Protein AF-A0A7R9DLR2-F1 (afdb_monomer_lite)

Radius of gyration: 14.5 Å; chains: 1; bounding box: 35×26×35 Å

Sequence (72 aa):
MEEEVLRIARKRGFAGVFTTNTSPLTQQLSTDIYDYQTLLDYQVNNYIAPDGTKPFSEASNWQRAICSWWLV

Organism: Timema cristinae (NCBI:txid61476)

pLDDT: mean 97.05, std 2.43, range [83.62, 98.5]

Secondary structure (DSSP, 8-state):
-HHHHHHHHHHTT-SEEEEEE-SHHHHHIIIIIS-PEEEEEEEGGG---TTS--TTTTS-TT-EEEEEEEE-

Foldseek 3Di:
DVVVVVVVCVVVVHQWDKDKDFDPVVVCCQVPPVPWDWPDWDQQQPDADPVRDRPCVVPDSPGTTTITIDGD

Structure (mmCIF, N/CA/C/O backbone):
data_AF-A0A7R9DLR2-F1
#
_entry.id   AF-A0A7R9DLR2-F1
#
loop_
_atom_site.group_PDB
_atom_site.id
_atom_site.type_symbol
_atom_site.label_atom_id
_atom_site.label_alt_id
_atom_site.label_comp_id
_atom_site.label_asym_id
_atom_site.label_entity_id
_atom_site.label_seq_id
_atom_site.pdbx_PDB_ins_code
_atom_site.Cartn_x
_atom_site.Cartn_y
_atom_site.Cartn_z
_atom_site.occupancy
_atom_site.B_iso_or_equiv
_atom_site.auth_seq_id
_atom_site.auth_comp_id
_atom_site.auth_asym_id
_atom_site.auth_atom_id
_atom_site.pdbx_PDB_model_num
ATOM 1 N N . MET A 1 1 ? -1.885 16.295 7.499 1.00 83.62 1 MET A N 1
ATOM 2 C CA . MET A 1 1 ? -2.626 15.696 6.366 1.00 83.62 1 MET A CA 1
ATOM 3 C C . MET A 1 1 ? -3.246 14.376 6.794 1.00 83.62 1 MET A C 1
ATOM 5 O O . MET A 1 1 ? -4.462 14.304 6.800 1.00 83.62 1 MET A O 1
ATOM 9 N N . GLU A 1 2 ? -2.452 13.392 7.224 1.00 93.88 2 GLU A N 1
ATOM 10 C CA . GLU A 1 2 ? -2.956 12.072 7.646 1.00 93.88 2 GLU A CA 1
ATOM 11 C C . GLU A 1 2 ? -3.957 12.142 8.814 1.00 93.88 2 GLU A C 1
ATOM 13 O O . GLU A 1 2 ? -5.055 11.610 8.727 1.00 93.88 2 GLU A O 1
ATOM 18 N N . GLU A 1 3 ? -3.658 12.921 9.855 1.00 94.69 3 GLU A N 1
ATOM 19 C CA . GLU A 1 3 ? -4.572 13.128 10.992 1.00 94.69 3 GLU A CA 1
ATOM 20 C C . GLU A 1 3 ? -5.972 13.628 10.580 1.00 94.69 3 GLU A C 1
ATOM 22 O O . GLU A 1 3 ? -6.987 13.217 11.144 1.00 94.69 3 GLU A O 1
ATOM 27 N N . GLU A 1 4 ? -6.047 14.466 9.542 1.00 97.50 4 GLU A N 1
ATOM 28 C CA . GLU A 1 4 ? -7.319 14.961 9.010 1.00 97.50 4 GLU A CA 1
ATOM 29 C C . GLU A 1 4 ? -8.099 13.854 8.284 1.00 97.50 4 GLU A C 1
ATOM 31 O O . GLU A 1 4 ? -9.326 13.794 8.386 1.00 97.50 4 GLU A O 1
ATOM 36 N N . VAL A 1 5 ? -7.401 12.931 7.615 1.00 97.31 5 VAL A N 1
ATOM 37 C CA . VAL A 1 5 ? -8.009 11.738 7.007 1.00 97.31 5 VAL A CA 1
ATOM 38 C C . VAL A 1 5 ? -8.610 10.846 8.093 1.00 97.31 5 VAL A C 1
ATOM 40 O O . VAL A 1 5 ? -9.788 10.494 7.998 1.00 97.31 5 VAL A O 1
ATOM 43 N N . LEU A 1 6 ? -7.862 10.565 9.167 1.00 97.12 6 LEU A N 1
ATOM 44 C CA . LEU A 1 6 ? -8.345 9.761 10.298 1.00 97.12 6 LEU A CA 1
ATOM 45 C C . LEU A 1 6 ? -9.564 10.408 10.976 1.00 97.12 6 LEU A C 1
ATOM 47 O O . LEU A 1 6 ? -10.553 9.740 11.297 1.00 97.12 6 LEU A O 1
ATOM 51 N N . ARG A 1 7 ? -9.538 11.736 11.143 1.00 97.94 7 ARG A N 1
ATOM 52 C CA . ARG A 1 7 ? -10.664 12.507 11.685 1.00 97.94 7 ARG A CA 1
ATOM 53 C C . ARG A 1 7 ? -11.907 12.396 10.799 1.00 97.94 7 ARG A C 1
ATOM 55 O O . ARG A 1 7 ? -13.013 12.224 11.315 1.00 97.94 7 ARG A O 1
ATOM 62 N N . ILE A 1 8 ? -11.752 12.491 9.477 1.00 98.06 8 ILE A N 1
ATOM 63 C CA . ILE A 1 8 ? -12.857 12.345 8.519 1.00 98.06 8 ILE A CA 1
ATOM 64 C C . ILE A 1 8 ? -13.399 10.912 8.518 1.00 98.06 8 ILE A C 1
ATOM 66 O O . ILE A 1 8 ? -14.621 10.748 8.507 1.00 98.06 8 ILE A O 1
ATOM 70 N N . ALA A 1 9 ? -12.529 9.899 8.565 1.00 97.94 9 ALA A N 1
ATOM 71 C CA . ALA A 1 9 ? -12.917 8.489 8.597 1.00 97.94 9 ALA A CA 1
ATOM 72 C C . ALA A 1 9 ? -13.829 8.194 9.798 1.00 97.94 9 ALA A C 1
ATOM 74 O O . ALA A 1 9 ? -14.949 7.710 9.621 1.00 97.94 9 ALA A O 1
ATOM 75 N N . ARG A 1 10 ? -13.411 8.630 10.995 1.00 97.75 10 ARG A N 1
ATOM 76 C CA . ARG A 1 10 ? -14.219 8.584 12.226 1.00 97.75 10 ARG A CA 1
ATOM 77 C C . ARG A 1 10 ? -15.532 9.347 12.088 1.00 97.75 10 ARG A C 1
ATOM 79 O O . ARG A 1 10 ? -16.599 8.793 12.330 1.00 97.75 10 ARG A O 1
ATOM 86 N N . LYS A 1 11 ? -15.476 10.614 11.651 1.00 98.44 11 LYS A N 1
ATOM 87 C CA . LYS A 1 11 ? -16.664 11.479 11.517 1.00 98.44 11 LYS A CA 1
ATOM 88 C C . LYS A 1 11 ? -17.720 10.891 10.575 1.00 98.44 11 LYS A C 1
ATOM 90 O O . LYS A 1 11 ? -18.905 11.157 10.752 1.00 98.44 11 LYS A O 1
ATOM 95 N N . ARG A 1 12 ? -17.297 10.150 9.551 1.00 98.19 12 ARG A N 1
ATOM 96 C CA . ARG A 1 12 ? -18.182 9.563 8.538 1.00 98.19 12 ARG A CA 1
ATOM 97 C C . ARG A 1 12 ? -18.557 8.103 8.816 1.00 98.19 12 ARG A C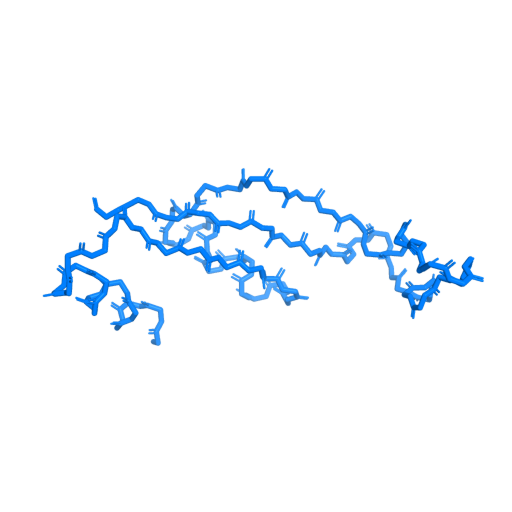 1
ATOM 99 O O . ARG A 1 12 ? -19.288 7.534 8.015 1.00 98.19 12 ARG A O 1
ATOM 106 N N . GLY A 1 13 ? -18.098 7.515 9.923 1.00 98.00 13 GLY A N 1
ATOM 107 C CA . GLY A 1 13 ? -18.439 6.141 10.302 1.00 98.00 13 GLY A CA 1
ATOM 108 C C . GLY A 1 13 ? -17.828 5.072 9.392 1.00 98.00 13 GLY A C 1
ATOM 109 O O . GLY A 1 13 ? -18.437 4.024 9.194 1.00 98.00 13 GLY A O 1
ATOM 110 N N . PHE A 1 14 ? -16.653 5.332 8.809 1.00 98.50 14 PHE A N 1
ATOM 111 C CA . PHE A 1 14 ? -15.902 4.286 8.111 1.00 98.50 14 PHE A CA 1
ATOM 112 C C . PHE A 1 14 ? -15.340 3.269 9.112 1.00 98.50 14 PHE A C 1
ATOM 114 O O . PHE A 1 14 ? -15.101 3.602 10.268 1.00 98.50 14 PHE A O 1
ATOM 121 N N . ALA A 1 15 ? -15.091 2.040 8.657 1.00 98.06 15 ALA A N 1
ATOM 122 C CA . ALA A 1 15 ? -14.439 1.014 9.476 1.00 98.06 15 ALA A CA 1
ATOM 123 C C . ALA A 1 15 ? -12.923 1.243 9.626 1.00 98.06 15 ALA A C 1
ATOM 125 O O . ALA A 1 15 ? -12.309 0.751 10.567 1.00 98.06 15 ALA A O 1
ATOM 126 N N . GLY A 1 16 ? -12.317 1.970 8.690 1.00 97.44 16 GLY A N 1
ATOM 127 C CA . GLY A 1 16 ? -10.877 2.161 8.639 1.00 97.44 16 GLY A CA 1
ATOM 128 C C . GLY A 1 16 ? -10.425 2.904 7.393 1.00 97.44 16 GLY A C 1
ATOM 129 O O . GLY A 1 16 ? -11.244 3.306 6.558 1.00 97.44 16 GLY A O 1
ATOM 130 N N . VAL A 1 17 ? -9.113 3.082 7.280 1.00 98.06 17 VAL A N 1
ATOM 131 C CA . VAL A 1 17 ? -8.448 3.709 6.137 1.00 98.06 17 VAL A CA 1
ATOM 132 C C . VAL A 1 17 ? -7.528 2.688 5.484 1.00 98.06 17 VAL A C 1
ATOM 134 O O . VAL A 1 17 ? -6.715 2.047 6.145 1.00 98.06 17 VAL A O 1
ATOM 137 N N . PHE A 1 18 ? -7.665 2.543 4.170 1.00 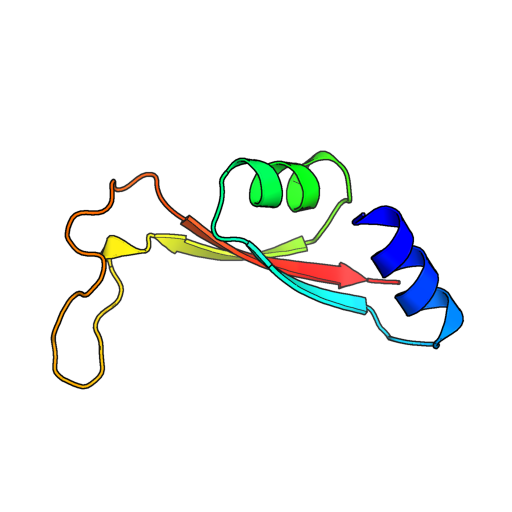98.12 18 PHE A N 1
ATOM 138 C CA . PHE A 1 18 ? -6.881 1.623 3.355 1.00 98.12 18 PHE A CA 1
ATOM 139 C C . PHE A 1 18 ? -6.046 2.408 2.349 1.00 98.12 18 PHE A C 1
ATOM 141 O O . PHE A 1 18 ? -6.580 3.265 1.643 1.00 98.12 18 PHE A O 1
ATOM 148 N N . THR A 1 19 ? -4.749 2.117 2.267 1.00 98.00 19 THR A N 1
ATOM 149 C CA . THR A 1 19 ? -3.827 2.842 1.384 1.00 98.00 19 THR A CA 1
ATOM 150 C C . THR A 1 19 ? -2.707 1.945 0.857 1.00 98.00 19 THR A C 1
ATOM 152 O O . THR A 1 19 ? -2.408 0.895 1.423 1.00 98.00 19 THR A O 1
ATOM 155 N N . THR A 1 20 ? -2.082 2.361 -0.247 1.00 98.38 20 THR A N 1
ATOM 156 C CA . THR A 1 20 ? -0.802 1.816 -0.714 1.00 98.38 20 THR A CA 1
ATOM 157 C C . THR A 1 20 ? 0.225 2.939 -0.769 1.00 98.38 20 THR A C 1
ATOM 159 O O . THR A 1 20 ? 0.123 3.847 -1.591 1.00 98.38 20 THR A O 1
ATOM 162 N N . ASN A 1 21 ? 1.232 2.863 0.095 1.00 97.75 21 ASN A N 1
ATOM 163 C CA . ASN A 1 21 ? 2.294 3.850 0.214 1.00 97.75 21 ASN A CA 1
ATOM 164 C C . ASN A 1 21 ? 3.510 3.437 -0.624 1.00 97.75 21 ASN A C 1
ATOM 166 O O . ASN A 1 21 ? 4.102 2.376 -0.410 1.00 97.75 21 ASN A O 1
ATOM 170 N N . THR A 1 22 ? 3.912 4.290 -1.565 1.00 97.56 22 THR A N 1
ATOM 171 C CA . THR A 1 22 ? 4.996 4.018 -2.531 1.00 97.56 22 THR A CA 1
ATOM 172 C C . THR A 1 22 ? 6.232 4.899 -2.339 1.00 97.56 22 THR A C 1
ATOM 174 O O . THR A 1 22 ? 7.225 4.709 -3.039 1.00 97.56 22 THR A O 1
ATOM 177 N N . SER A 1 23 ? 6.201 5.841 -1.388 1.00 97.00 23 SER A N 1
ATOM 178 C CA . SER A 1 23 ? 7.372 6.631 -0.992 1.00 97.00 23 SER A CA 1
ATOM 179 C C . SER A 1 23 ? 7.847 6.254 0.418 1.00 97.00 23 SER A C 1
ATOM 181 O O . SER A 1 23 ? 6.997 5.986 1.276 1.00 97.00 23 SER A O 1
ATOM 183 N N . PRO A 1 24 ? 9.165 6.296 0.701 1.00 96.50 24 PRO A N 1
ATOM 184 C CA . PRO A 1 24 ? 9.690 5.995 2.035 1.00 96.50 24 PRO A CA 1
ATOM 185 C C . PRO A 1 24 ? 9.060 6.853 3.138 1.00 96.50 24 PRO A C 1
ATOM 187 O O . PRO A 1 24 ? 8.699 6.340 4.191 1.00 96.50 24 PRO A O 1
ATOM 190 N N . LEU A 1 25 ? 8.844 8.147 2.869 1.00 96.75 25 LEU A N 1
ATOM 191 C CA . LEU A 1 25 ? 8.238 9.066 3.834 1.00 96.75 25 LEU A CA 1
ATOM 192 C C . LEU A 1 25 ? 6.804 8.655 4.193 1.00 96.75 25 LEU A C 1
ATOM 194 O O . LEU A 1 25 ? 6.450 8.599 5.366 1.00 96.75 25 LEU A O 1
ATOM 198 N N . THR A 1 26 ? 5.974 8.342 3.195 1.00 96.62 26 THR A N 1
ATOM 199 C CA . THR A 1 26 ? 4.587 7.910 3.441 1.00 96.62 26 THR A CA 1
ATOM 200 C C . THR A 1 26 ? 4.515 6.551 4.133 1.00 96.62 26 THR A C 1
ATOM 202 O O . THR A 1 26 ? 3.617 6.329 4.935 1.00 96.62 26 THR A O 1
ATOM 205 N N . GLN A 1 27 ? 5.471 5.657 3.862 1.00 96.31 27 GLN A N 1
ATOM 206 C CA . GLN A 1 27 ? 5.562 4.355 4.528 1.00 96.31 27 GLN A CA 1
ATOM 207 C C . GLN A 1 27 ? 5.858 4.534 6.016 1.00 96.31 27 GLN A C 1
ATOM 209 O O . GLN A 1 27 ? 5.096 4.038 6.839 1.00 96.31 27 GLN A O 1
ATOM 214 N N . GLN A 1 2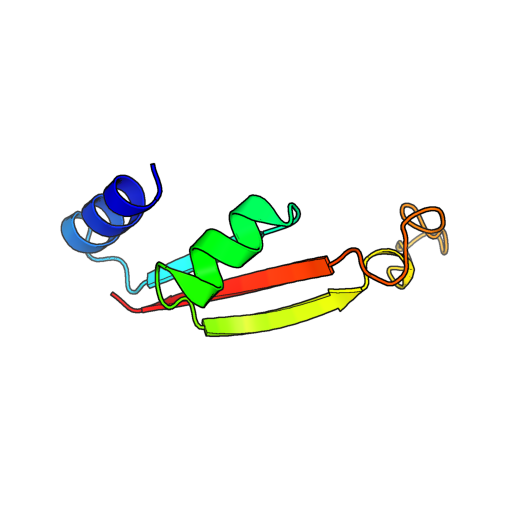8 ? 6.881 5.331 6.339 1.00 96.25 28 GLN A N 1
ATOM 215 C CA . GLN A 1 28 ? 7.272 5.630 7.714 1.00 96.25 28 GLN A CA 1
ATOM 216 C C . GLN A 1 28 ? 6.149 6.316 8.503 1.00 96.25 28 GLN A C 1
ATOM 218 O O . GLN A 1 28 ? 5.885 5.955 9.645 1.00 96.25 28 GLN A O 1
ATOM 223 N N . LEU A 1 29 ? 5.461 7.295 7.900 1.00 95.56 29 LEU A N 1
ATOM 224 C CA . LEU A 1 29 ? 4.324 7.946 8.555 1.00 95.56 29 LEU A CA 1
ATOM 225 C C . LEU A 1 29 ? 3.234 6.925 8.903 1.00 95.56 29 LEU A C 1
ATOM 227 O O . LEU A 1 29 ? 2.749 6.912 10.031 1.00 95.56 29 LEU A O 1
ATOM 231 N N . SER A 1 30 ? 2.862 6.053 7.964 1.00 92.31 30 SER A N 1
ATOM 232 C CA . SER A 1 30 ? 1.831 5.049 8.219 1.00 92.31 30 SER A CA 1
ATOM 233 C C . SER A 1 30 ? 2.244 4.027 9.282 1.00 92.31 30 SER A C 1
ATOM 235 O O . SER A 1 30 ? 1.440 3.765 10.171 1.00 92.31 30 SER A O 1
ATOM 237 N N . THR A 1 31 ? 3.455 3.461 9.220 1.00 90.50 31 THR A N 1
ATOM 238 C CA . THR A 1 31 ? 3.863 2.358 10.112 1.00 90.50 31 THR A CA 1
ATOM 239 C C . THR A 1 31 ? 4.329 2.821 11.485 1.00 90.50 31 THR A C 1
ATOM 241 O O . THR A 1 31 ? 3.980 2.190 12.475 1.00 90.50 31 THR A O 1
ATOM 244 N N . ASP A 1 32 ? 5.096 3.910 11.553 1.00 92.88 32 ASP A N 1
ATOM 245 C CA . ASP A 1 32 ? 5.836 4.268 12.770 1.00 92.88 32 ASP A CA 1
ATOM 246 C C . ASP A 1 32 ? 5.136 5.369 13.577 1.00 92.88 32 ASP A C 1
ATOM 248 O O . ASP A 1 32 ? 5.429 5.544 14.759 1.00 9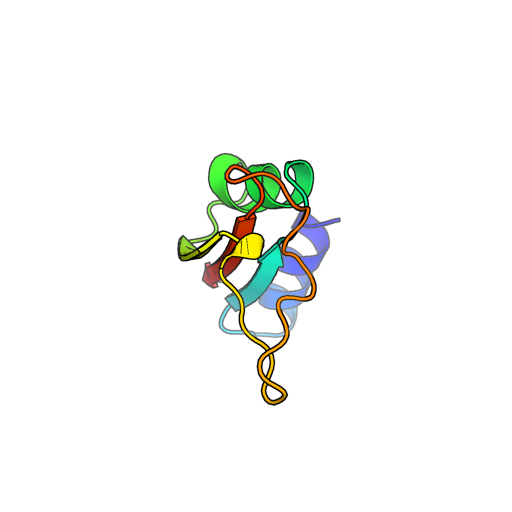2.88 32 ASP A O 1
ATOM 252 N N . ILE A 1 33 ? 4.255 6.150 12.935 1.00 95.00 33 ILE A N 1
ATOM 253 C CA . ILE A 1 33 ? 3.606 7.324 13.543 1.00 95.00 33 ILE A CA 1
ATOM 254 C C . ILE A 1 33 ? 2.100 7.122 13.734 1.00 95.00 33 ILE A C 1
ATOM 256 O O . ILE A 1 33 ? 1.557 7.556 14.747 1.00 95.00 33 ILE A O 1
ATOM 260 N N . TYR A 1 34 ? 1.417 6.507 12.763 1.00 94.88 34 TYR A N 1
ATOM 261 C CA . TYR A 1 34 ? -0.047 6.371 12.761 1.00 94.88 34 TYR A CA 1
ATOM 262 C C . TYR A 1 34 ? -0.551 4.934 12.965 1.00 94.88 34 TYR A C 1
ATOM 264 O O . TYR A 1 34 ? -1.751 4.696 12.827 1.00 94.88 34 TYR A O 1
ATOM 272 N N . ASP A 1 35 ? 0.339 3.994 13.291 1.00 94.25 35 ASP A N 1
ATOM 273 C CA . ASP A 1 35 ? 0.017 2.604 13.643 1.00 94.25 35 ASP A CA 1
ATOM 274 C C . ASP A 1 35 ? -0.862 1.874 12.610 1.00 94.25 35 ASP A C 1
ATOM 276 O O . ASP A 1 35 ? -1.726 1.058 12.946 1.00 94.25 35 ASP A O 1
ATOM 280 N N . TYR A 1 36 ? -0.662 2.155 11.320 1.00 98.06 36 TYR A N 1
ATOM 281 C CA . TYR A 1 36 ? -1.284 1.355 10.274 1.00 98.06 36 TYR A CA 1
ATOM 282 C C . TYR A 1 36 ? -0.701 -0.062 10.287 1.00 98.06 36 TYR A C 1
ATOM 284 O O . TYR A 1 36 ? 0.514 -0.263 10.255 1.00 98.06 36 TYR A O 1
ATOM 292 N N . GLN A 1 37 ? -1.573 -1.061 10.207 1.00 97.94 37 GLN A N 1
ATOM 293 C CA . GLN A 1 37 ? -1.185 -2.444 9.984 1.00 97.94 37 GLN A CA 1
ATOM 294 C C . GLN A 1 37 ? -0.696 -2.630 8.544 1.00 97.94 37 GLN A C 1
ATOM 296 O O . GLN A 1 37 ? -1.441 -2.399 7.589 1.00 97.94 37 GLN A O 1
ATOM 301 N N . THR A 1 38 ? 0.528 -3.126 8.371 1.00 98.00 38 THR A N 1
ATOM 302 C CA . THR A 1 38 ? 1.013 -3.584 7.062 1.00 98.00 38 THR A CA 1
ATOM 303 C C . THR A 1 38 ? 0.324 -4.888 6.670 1.00 98.00 38 THR A C 1
ATOM 305 O O . THR A 1 38 ? 0.444 -5.899 7.359 1.00 98.00 38 THR A O 1
ATOM 308 N N . LEU A 1 39 ? -0.382 -4.864 5.540 1.00 98.25 39 LEU A N 1
ATOM 309 C CA . LEU A 1 39 ? -1.043 -6.026 4.944 1.00 98.25 39 LEU A CA 1
ATOM 310 C C . LEU A 1 39 ? -0.213 -6.653 3.818 1.00 98.25 39 LEU A C 1
ATOM 312 O O . LEU A 1 39 ? -0.276 -7.861 3.609 1.00 98.25 39 LEU A O 1
ATOM 316 N N . LEU A 1 40 ? 0.569 -5.843 3.098 1.00 98.31 40 LEU A N 1
ATOM 317 C CA . LEU A 1 40 ? 1.495 -6.306 2.065 1.00 98.31 40 LEU A CA 1
ATOM 318 C C . LEU A 1 40 ? 2.740 -5.419 2.048 1.00 98.31 40 LEU A C 1
ATOM 320 O O . LEU A 1 40 ? 2.620 -4.201 1.973 1.00 98.31 40 LEU A O 1
ATOM 324 N N . ASP A 1 41 ? 3.915 -6.039 2.034 1.00 98.12 41 ASP A N 1
ATOM 325 C CA . ASP A 1 41 ? 5.185 -5.413 1.660 1.00 98.12 41 ASP A CA 1
ATOM 326 C C . ASP A 1 41 ? 5.633 -6.052 0.345 1.00 98.12 41 ASP A C 1
ATOM 328 O O . ASP A 1 41 ? 5.963 -7.241 0.303 1.00 98.12 41 ASP A O 1
ATOM 332 N N . TYR A 1 42 ? 5.586 -5.282 -0.743 1.00 98.31 42 TYR A N 1
ATOM 333 C CA . TYR A 1 42 ? 5.950 -5.780 -2.062 1.00 98.31 42 TYR A CA 1
ATOM 334 C C . TYR A 1 42 ? 7.149 -5.033 -2.639 1.00 98.31 42 TYR A C 1
ATOM 336 O O . TYR A 1 42 ? 7.136 -3.810 -2.786 1.00 98.31 42 TYR A O 1
ATOM 344 N N . GLN A 1 43 ? 8.177 -5.783 -3.032 1.00 98.44 43 GLN A N 1
ATOM 345 C CA . GLN A 1 43 ? 9.331 -5.256 -3.754 1.00 98.44 43 GLN A CA 1
ATOM 346 C C . GLN A 1 43 ? 8.943 -4.954 -5.208 1.00 98.44 43 G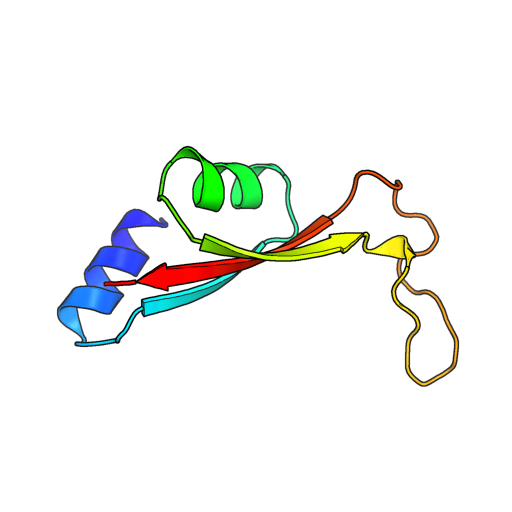LN A C 1
ATOM 348 O O . GLN A 1 43 ? 8.654 -5.864 -5.985 1.00 98.44 43 GLN A O 1
ATOM 353 N N . VAL A 1 44 ? 8.943 -3.674 -5.587 1.00 98.19 44 VAL A N 1
ATOM 354 C CA . VAL A 1 44 ? 8.274 -3.218 -6.821 1.00 98.19 44 VAL A CA 1
ATOM 355 C C . VAL A 1 44 ? 8.880 -3.796 -8.102 1.00 98.19 44 VAL A C 1
ATOM 357 O O . VAL A 1 44 ? 8.145 -4.091 -9.041 1.00 98.19 44 VAL A O 1
ATOM 360 N N . ASN A 1 45 ? 10.195 -4.033 -8.133 1.00 98.19 45 ASN A N 1
ATOM 361 C CA . ASN A 1 45 ? 10.891 -4.568 -9.310 1.00 98.19 45 ASN A 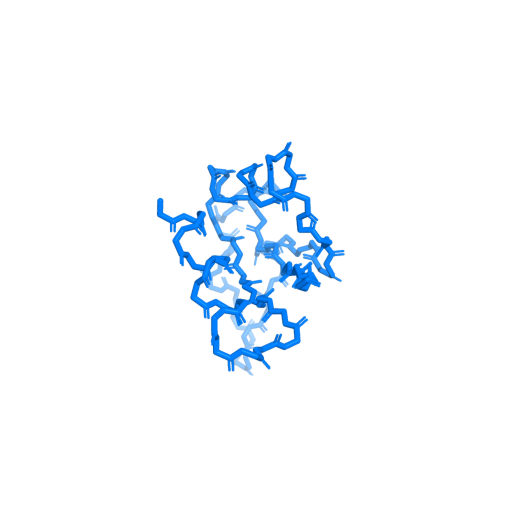CA 1
ATOM 362 C C . ASN A 1 45 ? 10.613 -6.064 -9.582 1.00 98.19 45 ASN A C 1
ATOM 364 O O . ASN A 1 45 ? 11.032 -6.602 -10.610 1.00 98.19 45 ASN A O 1
ATOM 368 N N . ASN A 1 46 ? 9.854 -6.727 -8.703 1.00 98.31 46 ASN A N 1
ATOM 369 C CA . ASN A 1 46 ? 9.355 -8.082 -8.927 1.00 98.31 46 ASN A CA 1
ATOM 370 C C . ASN A 1 46 ? 8.015 -8.117 -9.674 1.00 98.31 46 ASN A C 1
ATOM 372 O O . ASN A 1 46 ? 7.624 -9.192 -10.130 1.00 98.31 46 ASN A O 1
ATOM 376 N N . TYR A 1 47 ? 7.333 -6.977 -9.835 1.00 98.38 47 TYR A N 1
ATOM 377 C CA . TYR A 1 47 ? 6.050 -6.926 -10.533 1.00 98.38 47 TYR A CA 1
ATOM 378 C C . TYR A 1 47 ? 6.215 -7.244 -12.023 1.00 98.38 47 TYR A C 1
ATOM 380 O O . TYR A 1 47 ? 7.048 -6.645 -12.707 1.00 98.38 47 TYR A O 1
ATOM 388 N N . ILE A 1 48 ? 5.387 -8.166 -12.515 1.00 98.44 48 ILE A N 1
ATOM 389 C CA . ILE A 1 48 ? 5.279 -8.536 -13.928 1.00 98.44 48 ILE A CA 1
ATOM 390 C C . ILE A 1 48 ? 3.892 -8.102 -14.406 1.00 98.44 48 ILE A C 1
ATOM 392 O O . ILE A 1 48 ? 2.877 -8.527 -13.850 1.00 98.44 48 ILE A O 1
ATOM 396 N N . ALA A 1 49 ? 3.854 -7.236 -15.413 1.00 98.06 49 ALA A N 1
ATOM 397 C CA . ALA A 1 49 ? 2.626 -6.776 -16.040 1.00 98.06 49 ALA A CA 1
ATOM 398 C C . ALA A 1 49 ? 1.983 -7.894 -16.892 1.00 98.06 49 ALA A C 1
ATOM 400 O O . ALA A 1 49 ? 2.660 -8.858 -17.257 1.00 98.06 49 ALA A O 1
ATOM 401 N N . PRO A 1 50 ? 0.685 -7.794 -17.245 1.00 98.38 50 PRO A N 1
ATOM 402 C CA . PRO A 1 50 ? -0.002 -8.823 -18.036 1.00 98.38 50 PRO A CA 1
ATOM 403 C C . PRO A 1 50 ? 0.628 -9.122 -19.406 1.00 98.38 50 PRO A C 1
ATOM 405 O O . PRO A 1 50 ? 0.426 -10.205 -19.945 1.00 98.38 50 PRO A O 1
ATOM 408 N N . ASP A 1 51 ? 1.393 -8.181 -19.963 1.00 97.94 51 ASP A N 1
ATOM 409 C CA . ASP A 1 51 ? 2.152 -8.335 -21.211 1.00 97.94 51 ASP A CA 1
ATOM 410 C C . ASP A 1 51 ? 3.535 -8.995 -21.019 1.00 97.94 51 ASP A C 1
ATOM 412 O O . ASP A 1 51 ? 4.292 -9.151 -21.975 1.00 97.94 51 ASP A O 1
ATOM 416 N N . GLY A 1 52 ? 3.874 -9.392 -19.788 1.00 98.31 52 GLY A N 1
ATOM 417 C CA . GLY A 1 52 ? 5.147 -10.006 -19.416 1.00 98.31 52 GLY A CA 1
ATOM 418 C C . GLY A 1 52 ? 6.269 -9.013 -19.101 1.00 98.31 52 GLY A C 1
ATOM 419 O O . GLY A 1 52 ? 7.358 -9.439 -18.711 1.00 98.31 52 GLY A O 1
ATOM 420 N N . THR A 1 53 ? 6.040 -7.703 -19.236 1.00 98.44 53 THR A N 1
ATOM 421 C CA . THR A 1 53 ? 7.061 -6.689 -18.944 1.00 98.44 53 THR A CA 1
ATOM 422 C C . THR A 1 53 ? 7.230 -6.456 -17.441 1.00 98.44 53 THR A C 1
ATOM 424 O O . THR A 1 53 ? 6.344 -6.744 -16.635 1.00 98.44 53 THR A O 1
ATOM 427 N N . LYS A 1 54 ? 8.386 -5.914 -17.042 1.00 98.38 54 LYS A N 1
ATOM 428 C CA . LYS A 1 54 ? 8.655 -5.466 -15.669 1.00 98.38 54 LYS A CA 1
ATOM 429 C C . LYS A 1 54 ? 8.805 -3.944 -15.651 1.00 98.38 54 LYS A C 1
ATOM 431 O O . LYS A 1 54 ? 9.927 -3.456 -15.758 1.00 98.38 54 LYS A O 1
ATOM 436 N N . PRO A 1 55 ? 7.714 -3.171 -15.509 1.00 98.19 55 PRO A N 1
ATOM 437 C CA . PRO A 1 55 ? 7.768 -1.711 -15.637 1.00 98.19 55 PRO A CA 1
ATOM 438 C C . PRO A 1 55 ? 8.635 -1.030 -14.567 1.00 98.19 55 PRO A C 1
ATOM 440 O O . PRO A 1 55 ? 9.058 0.106 -14.750 1.00 98.19 55 PRO A O 1
ATOM 443 N N . PHE A 1 56 ? 8.920 -1.722 -13.462 1.00 98.06 56 PHE A N 1
ATOM 444 C CA . PHE A 1 56 ? 9.757 -1.227 -12.371 1.00 98.06 56 PHE A CA 1
ATOM 445 C C . PHE A 1 56 ? 11.096 -1.975 -12.267 1.00 98.06 56 PHE A C 1
ATOM 447 O O . PHE A 1 56 ? 11.688 -1.976 -11.192 1.00 98.06 56 PHE A O 1
ATOM 454 N N . SER A 1 57 ? 11.571 -2.633 -13.336 1.00 98.12 57 SER A N 1
ATOM 455 C CA . SER A 1 57 ? 12.807 -3.444 -13.317 1.00 98.12 57 SER A CA 1
ATOM 456 C C . SER A 1 57 ? 14.033 -2.679 -12.823 1.00 98.12 57 SER A C 1
ATOM 458 O O . SER A 1 57 ? 14.860 -3.247 -12.117 1.00 98.12 57 SER A O 1
ATOM 460 N N . GLU A 1 58 ? 14.111 -1.391 -13.156 1.00 98.38 58 GLU A N 1
ATOM 461 C CA . GLU A 1 58 ? 15.234 -0.510 -12.815 1.00 98.38 58 GLU A CA 1
ATOM 462 C C . GLU A 1 58 ? 15.177 0.022 -11.374 1.00 98.38 58 GLU A C 1
ATOM 464 O O . GLU A 1 58 ? 16.100 0.695 -10.916 1.00 98.38 58 GLU A O 1
ATOM 469 N N . ALA A 1 59 ? 14.094 -0.249 -10.639 1.00 98.00 59 ALA A N 1
ATOM 470 C CA . ALA A 1 59 ? 13.998 0.143 -9.242 1.00 98.00 59 ALA A CA 1
ATOM 471 C C . ALA A 1 59 ? 14.915 -0.722 -8.363 1.00 98.00 59 ALA A C 1
ATOM 473 O O . ALA A 1 59 ? 15.118 -1.915 -8.597 1.00 98.00 59 ALA A O 1
ATOM 474 N N . SER A 1 60 ? 15.432 -0.122 -7.294 1.00 97.44 60 SER A N 1
ATOM 475 C CA . SER A 1 60 ? 16.243 -0.820 -6.293 1.00 97.44 60 SER A CA 1
ATOM 476 C C . SER A 1 60 ? 15.445 -1.910 -5.564 1.00 97.44 60 SER A C 1
ATOM 478 O O . SER A 1 60 ? 14.251 -1.749 -5.314 1.00 97.44 60 SER A O 1
ATOM 480 N N . ASN A 1 61 ? 16.122 -2.973 -5.107 1.00 97.50 61 ASN A N 1
ATOM 481 C CA . ASN A 1 61 ? 15.520 -4.040 -4.285 1.00 97.50 61 ASN A CA 1
ATOM 482 C C . ASN A 1 61 ? 14.954 -3.537 -2.941 1.00 97.50 61 ASN A C 1
ATOM 484 O O . ASN A 1 61 ? 14.186 -4.231 -2.270 1.00 97.50 61 ASN A O 1
ATOM 488 N N . TRP A 1 62 ? 15.335 -2.326 -2.532 1.00 97.06 62 TRP A N 1
ATOM 489 C CA . TRP A 1 62 ? 14.814 -1.672 -1.336 1.00 97.06 62 TRP A CA 1
ATOM 490 C C . TRP A 1 62 ? 13.483 -0.957 -1.569 1.00 97.06 62 TRP A C 1
ATOM 492 O O . TRP A 1 62 ? 12.781 -0.678 -0.604 1.00 97.06 62 TRP A O 1
ATOM 502 N N . GLN A 1 63 ? 13.113 -0.663 -2.817 1.00 98.12 63 GLN A N 1
ATOM 503 C CA . GLN A 1 63 ? 11.907 0.102 -3.107 1.00 98.12 63 GLN A CA 1
ATOM 504 C C . GLN A 1 63 ? 10.654 -0.762 -2.937 1.00 98.12 63 GLN A C 1
ATOM 506 O O . GLN A 1 63 ? 10.484 -1.786 -3.608 1.00 98.12 63 GLN A O 1
ATOM 511 N N . ARG A 1 64 ? 9.770 -0.330 -2.030 1.00 98.19 64 ARG A N 1
ATOM 512 C CA . ARG A 1 64 ? 8.546 -1.047 -1.652 1.00 98.19 64 ARG A CA 1
ATOM 513 C C . ARG A 1 64 ? 7.286 -0.331 -2.113 1.00 98.19 64 ARG A C 1
ATOM 515 O O . ARG A 1 64 ? 7.244 0.896 -2.160 1.00 98.19 64 ARG A O 1
ATOM 522 N N . ALA A 1 65 ? 6.251 -1.113 -2.390 1.00 98.44 65 ALA A N 1
ATOM 523 C CA . ALA A 1 65 ? 4.862 -0.685 -2.339 1.00 98.44 65 ALA A CA 1
ATOM 524 C C . ALA A 1 65 ? 4.232 -1.368 -1.121 1.00 98.44 65 ALA A C 1
ATOM 526 O O . ALA A 1 65 ? 4.127 -2.596 -1.090 1.00 98.44 65 ALA A O 1
ATOM 527 N N . ILE A 1 66 ? 3.873 -0.579 -0.107 1.00 98.38 66 ILE A N 1
ATOM 528 C CA . ILE A 1 66 ? 3.344 -1.097 1.156 1.00 98.38 66 ILE A CA 1
ATOM 529 C C . ILE A 1 66 ? 1.843 -0.857 1.197 1.00 98.38 66 ILE A C 1
ATOM 531 O O . ILE A 1 66 ? 1.398 0.288 1.175 1.00 98.38 66 ILE A O 1
ATOM 535 N N . CYS A 1 67 ? 1.072 -1.937 1.247 1.00 98.38 67 CYS A N 1
ATOM 536 C CA . CYS A 1 67 ? -0.362 -1.885 1.477 1.00 98.38 67 CYS A CA 1
ATOM 537 C C . CYS A 1 67 ? -0.633 -1.878 2.978 1.00 98.38 67 CYS A C 1
ATOM 539 O O . CYS A 1 67 ? -0.140 -2.745 3.705 1.00 98.38 67 CYS A O 1
ATOM 541 N N . SER A 1 68 ? -1.429 -0.917 3.426 1.00 98.06 68 SER A N 1
ATOM 542 C CA . SER A 1 68 ? -1.616 -0.618 4.837 1.00 98.06 68 SER A CA 1
ATOM 543 C C . SER A 1 68 ? -3.091 -0.414 5.169 1.00 98.06 68 SER A C 1
ATOM 545 O O . SER A 1 68 ? -3.853 0.145 4.375 1.00 98.06 68 SER A O 1
ATOM 547 N N . TRP A 1 69 ? -3.477 -0.843 6.367 1.00 98.25 69 TRP A N 1
ATOM 548 C CA . TRP A 1 69 ? -4.822 -0.710 6.909 1.00 98.25 69 TRP A CA 1
ATOM 549 C C . TRP A 1 69 ? -4.787 -0.129 8.316 1.00 98.25 69 TRP A C 1
ATOM 551 O O . TRP A 1 69 ? -4.108 -0.652 9.193 1.00 98.25 69 TRP A O 1
ATOM 561 N N . TRP A 1 70 ? -5.557 0.926 8.539 1.00 97.88 70 TRP A N 1
ATOM 562 C CA . TRP A 1 70 ? -5.795 1.479 9.863 1.00 97.88 70 TRP A CA 1
ATOM 563 C C . TRP A 1 70 ? -7.243 1.245 10.268 1.00 97.88 70 TRP A C 1
ATOM 565 O O . TRP A 1 70 ? -8.154 1.532 9.492 1.00 97.88 70 TRP A O 1
ATOM 575 N N . LEU A 1 71 ? -7.449 0.730 11.477 1.00 96.44 71 LEU A N 1
ATOM 576 C CA . LEU A 1 71 ? -8.767 0.498 12.061 1.00 96.44 71 LEU A CA 1
ATOM 577 C C . LEU A 1 71 ? -9.192 1.726 12.886 1.00 96.44 71 LEU A C 1
ATOM 579 O O . LEU A 1 71 ? -8.379 2.260 13.638 1.00 96.44 71 LEU A O 1
ATOM 583 N N . VAL A 1 72 ? -10.452 2.157 12.733 1.00 89.06 72 VAL A N 1
ATOM 584 C CA . VAL A 1 72 ? -11.023 3.354 13.393 1.00 89.06 72 VAL A CA 1
ATOM 585 C C . VAL A 1 72 ? -11.112 3.253 14.913 1.00 89.06 72 VAL A C 1
ATOM 587 O O . VAL A 1 72 ? -11.579 2.200 15.401 1.00 89.06 72 VAL A O 1
#